Protein AF-A0A7C6S8N1-F1 (afdb_monomer)

Secondary structure (DSSP, 8-state):
-TTTSHHHHHHHT--HHHHHHHHHHHHHHHHHHTT-HHHHHHHHHTT---HHHHHHHHHHHHHHHHHHHHHHHT-

Sequence (75 aa):
MDKMFNPFLTQLGVPMGLWAAILLIGSQMTSFAYPGADMLGQMGLARSKDIKSMIKLGLTIVAATVAYVLVLSLF

pLDDT: mean 80.91, std 7.1, range [51.28, 89.81]

Foldseek 3Di:
DCVPCVVVCVVVVHDPVLVVLCVVCVVCLVCLQAPDPVNVVVCVVVVHPPRVVSNVRSVVVSVVSVVVSVVVVVD

Radius of gyration: 16.4 Å; Cα contacts (8 Å, |Δi|>4): 30; chains: 1; bounding box: 39×20×39 Å

Solvent-accessible surface area (backbone atoms only — not comparable to full-atom values): 4364 Å² total; per-residue (Å²): 111,78,80,77,48,40,74,58,34,63,73,71,67,55,55,68,68,61,52,51,52,51,49,62,50,59,72,49,39,62,62,44,38,42,81,41,74,67,55,50,50,53,29,58,76,68,73,54,83,61,59,69,60,51,34,53,50,16,46,50,50,44,54,51,52,52,50,50,52,55,57,58,72,77,110

Mean predicted aligned error: 7.24 Å

Structure (mmCIF, N/CA/C/O backbone):
data_AF-A0A7C6S8N1-F1
#
_entry.id   AF-A0A7C6S8N1-F1
#
loop_
_atom_site.group_PDB
_atom_site.id
_atom_site.type_symbol
_atom_site.label_atom_id
_atom_site.label_alt_id
_atom_site.label_comp_id
_atom_site.label_asym_id
_atom_site.label_entity_id
_atom_site.label_seq_id
_atom_site.pdbx_PDB_ins_code
_atom_site.Cartn_x
_atom_site.Cartn_y
_atom_site.Cartn_z
_atom_site.occupancy
_atom_site.B_iso_or_equiv
_atom_site.auth_seq_id
_atom_site.auth_comp_id
_atom_site.auth_asym_id
_atom_site.auth_atom_id
_atom_site.pdbx_PDB_model_num
ATOM 1 N N . MET A 1 1 ? 3.801 0.913 19.670 1.00 51.28 1 MET A N 1
ATOM 2 C CA . MET A 1 1 ? 2.981 1.753 18.766 1.00 51.28 1 MET A CA 1
ATOM 3 C C . MET A 1 1 ? 1.543 1.919 19.266 1.00 51.28 1 MET A C 1
ATOM 5 O O . MET A 1 1 ? 0.990 2.997 19.079 1.00 51.28 1 MET A O 1
ATOM 9 N N . ASP A 1 2 ? 1.007 0.969 20.044 1.00 54.06 2 ASP A N 1
ATOM 10 C CA . ASP A 1 2 ? -0.299 1.042 20.748 1.00 54.06 2 ASP A CA 1
ATOM 11 C C . ASP A 1 2 ? -0.479 2.175 21.763 1.00 54.06 2 ASP A C 1
ATOM 13 O O . ASP A 1 2 ? -1.520 2.287 22.396 1.00 54.06 2 ASP A O 1
ATOM 17 N N . LYS A 1 3 ? 0.534 3.012 21.977 1.00 60.22 3 LYS A N 1
ATOM 18 C CA . LYS A 1 3 ? 0.430 4.185 22.854 1.00 60.22 3 LYS A CA 1
ATOM 19 C C . LYS A 1 3 ? 0.365 5.499 22.080 1.00 60.22 3 LYS A C 1
ATOM 21 O O . LYS A 1 3 ? -0.081 6.488 22.640 1.00 60.22 3 LYS A O 1
ATOM 26 N N . MET A 1 4 ? 0.789 5.511 20.810 1.00 72.94 4 MET A N 1
ATOM 27 C CA . MET A 1 4 ? 0.823 6.733 19.994 1.00 72.94 4 MET A CA 1
ATOM 28 C C . MET A 1 4 ? -0.467 6.926 19.194 1.00 72.94 4 MET A C 1
ATOM 30 O O . MET A 1 4 ? -0.988 8.032 19.154 1.00 72.94 4 MET A O 1
ATOM 34 N N . PHE A 1 5 ? -1.007 5.854 18.602 1.00 77.25 5 PHE A N 1
ATOM 35 C CA . PHE A 1 5 ? -2.180 5.944 17.717 1.00 77.25 5 PHE A CA 1
ATOM 36 C C . PHE A 1 5 ? -3.468 5.382 18.327 1.00 77.25 5 PHE A C 1
ATOM 38 O O . PHE A 1 5 ? -4.554 5.689 17.85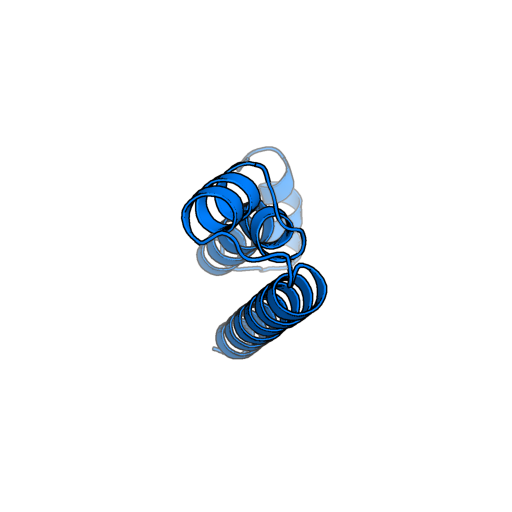7 1.00 77.25 5 PHE A O 1
ATOM 45 N N . ASN A 1 6 ? -3.381 4.609 19.409 1.00 74.94 6 ASN A N 1
ATOM 46 C CA . ASN A 1 6 ? -4.536 3.963 20.041 1.00 74.94 6 ASN A CA 1
ATOM 47 C C . ASN A 1 6 ? -5.641 4.937 20.517 1.00 74.94 6 ASN A C 1
ATOM 49 O O . ASN A 1 6 ? -6.808 4.672 20.227 1.00 74.94 6 ASN A O 1
ATOM 53 N N . PRO A 1 7 ? -5.340 6.107 21.127 1.00 7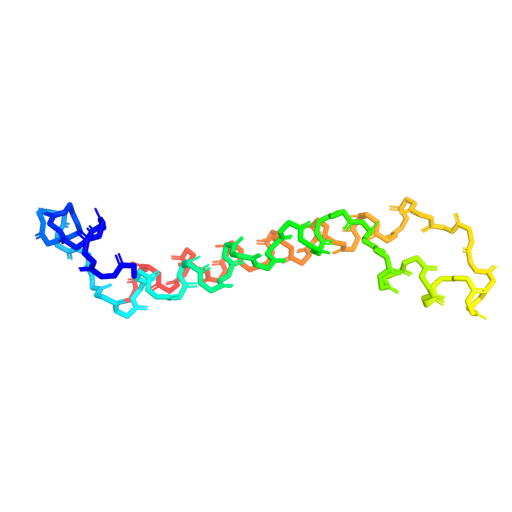9.50 7 PRO A N 1
ATOM 54 C CA . PRO A 1 7 ? -6.384 7.075 21.487 1.00 79.50 7 PRO A CA 1
ATOM 55 C C . PRO A 1 7 ? -7.130 7.636 20.266 1.00 79.50 7 PRO A C 1
ATOM 57 O O . PRO A 1 7 ? -8.312 7.939 20.342 1.00 79.50 7 PRO A O 1
ATOM 60 N N . PHE A 1 8 ? -6.445 7.758 19.127 1.00 81.31 8 PHE A N 1
ATOM 61 C CA . PHE A 1 8 ? -7.019 8.257 17.877 1.00 81.31 8 PHE A CA 1
ATOM 62 C C . PHE A 1 8 ? -7.837 7.176 17.152 1.00 81.31 8 PHE A C 1
ATOM 64 O O . PHE A 1 8 ? -8.929 7.433 16.652 1.00 81.31 8 PHE A O 1
ATOM 71 N N . LEU A 1 9 ? -7.344 5.938 17.145 1.00 80.00 9 LEU A N 1
ATOM 72 C CA . LEU A 1 9 ? -8.005 4.804 16.493 1.00 80.00 9 LEU A CA 1
ATOM 73 C C . LEU A 1 9 ? -9.281 4.380 17.219 1.00 80.00 9 LEU A C 1
ATOM 75 O O . LEU A 1 9 ? -10.269 4.046 16.570 1.00 80.00 9 LEU A O 1
ATOM 79 N N . THR A 1 10 ? -9.278 4.445 18.552 1.00 78.88 10 THR A N 1
ATOM 80 C CA . THR A 1 10 ? -10.475 4.199 19.370 1.00 78.88 10 THR A CA 1
ATOM 81 C C . THR A 1 10 ? -11.551 5.261 19.145 1.00 78.88 10 THR A C 1
ATOM 83 O O . THR A 1 10 ? -12.728 4.917 19.130 1.00 78.88 10 THR A O 1
ATOM 86 N N . GLN A 1 11 ? -11.174 6.519 18.882 1.00 82.56 11 GLN A N 1
ATOM 87 C CA . GLN A 1 11 ? -12.118 7.577 18.496 1.00 82.56 11 GLN A CA 1
ATOM 88 C C . GLN A 1 11 ? -12.718 7.374 17.099 1.00 82.56 11 GLN A C 1
ATOM 90 O O . GLN A 1 1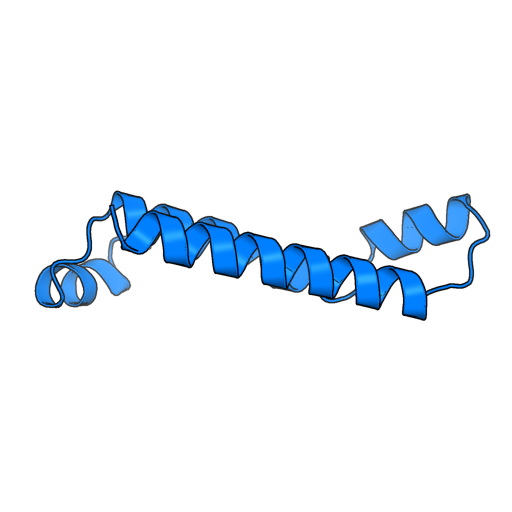1 ? -13.899 7.653 16.909 1.00 82.56 11 GLN A O 1
ATOM 95 N N . LEU A 1 12 ? -11.944 6.872 16.129 1.00 82.56 12 LEU A N 1
ATOM 96 C CA . LEU A 1 12 ? -12.465 6.540 14.794 1.00 82.56 12 LEU A CA 1
ATOM 97 C C . LEU A 1 12 ? -13.216 5.195 14.739 1.00 82.56 12 LEU A C 1
ATOM 99 O O . LEU A 1 12 ? -13.779 4.866 13.698 1.00 82.56 12 LEU A O 1
ATOM 103 N N . GLY A 1 13 ? -13.205 4.399 15.813 1.00 82.19 13 GLY A N 1
ATOM 104 C CA . GLY A 1 13 ? -13.800 3.059 15.817 1.00 82.19 13 GLY A CA 1
ATOM 105 C C . GLY A 1 13 ? -13.072 2.055 14.915 1.00 82.19 13 GLY A C 1
ATOM 106 O O . GLY A 1 13 ? -13.674 1.075 14.482 1.00 82.19 13 GLY A O 1
ATOM 107 N N . VAL A 1 14 ? -11.788 2.281 14.612 1.00 82.25 14 VAL A N 1
ATOM 108 C CA . VAL A 1 14 ? -11.006 1.388 13.744 1.00 82.25 14 VAL A CA 1
ATOM 109 C C . VAL A 1 14 ? -10.600 0.133 14.523 1.00 82.25 14 VAL A C 1
ATOM 111 O O . VAL A 1 14 ? -9.957 0.252 15.572 1.00 82.25 14 VAL A O 1
ATOM 114 N N . PRO A 1 15 ? -10.890 -1.079 14.014 1.00 84.00 15 PRO A N 1
ATOM 115 C CA . PRO A 1 15 ? -10.432 -2.314 14.634 1.00 84.00 15 PRO A CA 1
ATOM 116 C C . PRO A 1 15 ? -8.901 -2.378 14.696 1.00 84.00 15 PRO A C 1
ATOM 118 O O . PRO A 1 15 ? -8.210 -2.175 13.696 1.00 84.00 15 PRO A O 1
ATOM 121 N N . MET A 1 16 ? -8.360 -2.753 15.856 1.00 81.81 16 MET A N 1
ATOM 122 C CA . MET A 1 16 ? -6.910 -2.883 16.062 1.00 81.81 16 MET A CA 1
ATOM 123 C C . MET A 1 16 ? -6.239 -3.875 15.094 1.00 81.81 16 MET A C 1
ATOM 125 O O . MET A 1 16 ? -5.089 -3.675 14.709 1.00 81.81 16 MET A O 1
ATOM 129 N N . GLY A 1 17 ? -6.960 -4.913 14.651 1.00 82.06 17 GLY A N 1
ATOM 130 C CA . GLY A 1 17 ? -6.468 -5.857 13.642 1.00 82.06 17 GLY A CA 1
ATOM 131 C C . GLY A 1 17 ? -6.258 -5.216 12.264 1.00 82.06 17 GLY A C 1
ATOM 132 O O . GLY A 1 17 ? -5.229 -5.448 11.631 1.00 82.06 17 GLY A O 1
ATOM 133 N N . LEU A 1 18 ? -7.183 -4.350 11.834 1.00 83.69 18 LEU A N 1
ATOM 134 C CA . LEU A 1 18 ? -7.065 -3.606 10.577 1.00 83.69 18 LEU A CA 1
ATOM 135 C C . LEU A 1 18 ? -5.901 -2.609 10.649 1.00 83.69 18 LEU A C 1
ATOM 137 O O . LEU A 1 18 ? -5.105 -2.503 9.718 1.00 83.69 18 LEU A O 1
ATOM 141 N N . TRP A 1 19 ? -5.749 -1.931 11.788 1.00 85.31 19 TRP A N 1
ATOM 142 C CA . TRP A 1 19 ? -4.627 -1.025 12.025 1.00 85.31 19 TRP A CA 1
ATOM 143 C C . TRP A 1 19 ? -3.269 -1.735 11.972 1.00 85.31 19 TRP A C 1
ATOM 145 O O . TRP A 1 19 ? -2.341 -1.254 11.318 1.00 85.31 19 TRP A O 1
ATOM 155 N N . ALA A 1 20 ? -3.154 -2.903 12.610 1.00 85.31 20 ALA A N 1
ATOM 156 C CA . ALA A 1 20 ? -1.940 -3.710 12.556 1.00 85.31 20 ALA A CA 1
ATOM 157 C C . ALA A 1 20 ? -1.601 -4.126 11.115 1.00 85.31 20 ALA A C 1
ATOM 159 O O . ALA A 1 20 ? -0.446 -4.015 10.706 1.00 85.31 20 ALA A O 1
ATOM 160 N N . ALA A 1 21 ? -2.599 -4.533 10.322 1.00 84.62 21 ALA A N 1
ATOM 161 C CA . ALA A 1 21 ? -2.407 -4.877 8.914 1.00 84.62 21 ALA A CA 1
ATOM 162 C C . ALA A 1 21 ? -1.904 -3.680 8.086 1.00 84.62 21 ALA A C 1
ATOM 164 O O . ALA A 1 21 ? -0.929 -3.813 7.345 1.00 84.62 21 ALA A O 1
ATOM 165 N N . ILE A 1 22 ? -2.509 -2.499 8.258 1.00 86.38 22 ILE A N 1
ATOM 166 C CA . ILE A 1 22 ? -2.091 -1.263 7.577 1.00 86.38 22 ILE A CA 1
ATOM 167 C C . ILE A 1 22 ? -0.640 -0.914 7.919 1.00 86.38 22 ILE A C 1
ATOM 169 O O . ILE A 1 22 ? 0.139 -0.590 7.024 1.00 86.38 22 ILE A O 1
ATOM 173 N N . LEU A 1 23 ? -0.257 -1.006 9.194 1.00 86.19 23 LEU A N 1
ATOM 174 C CA . LEU A 1 23 ? 1.105 -0.700 9.629 1.00 86.19 23 LEU A CA 1
ATOM 175 C C . LEU A 1 23 ? 2.140 -1.677 9.069 1.00 86.19 23 LEU A C 1
ATOM 177 O O . LEU A 1 23 ? 3.181 -1.235 8.585 1.00 86.19 23 LEU A O 1
ATOM 181 N N . LEU A 1 24 ? 1.861 -2.982 9.115 1.00 86.50 24 LEU A N 1
ATOM 182 C CA . LEU A 1 24 ? 2.769 -4.012 8.601 1.00 86.50 24 LEU A CA 1
ATOM 183 C C . LEU A 1 24 ? 2.991 -3.870 7.093 1.00 86.50 24 LEU A C 1
ATOM 185 O O . LEU A 1 24 ? 4.110 -4.009 6.602 1.00 86.50 24 LEU A O 1
ATOM 189 N N . ILE A 1 25 ? 1.928 -3.566 6.351 1.00 85.94 25 ILE A N 1
ATOM 190 C CA . ILE A 1 25 ? 2.010 -3.364 4.904 1.00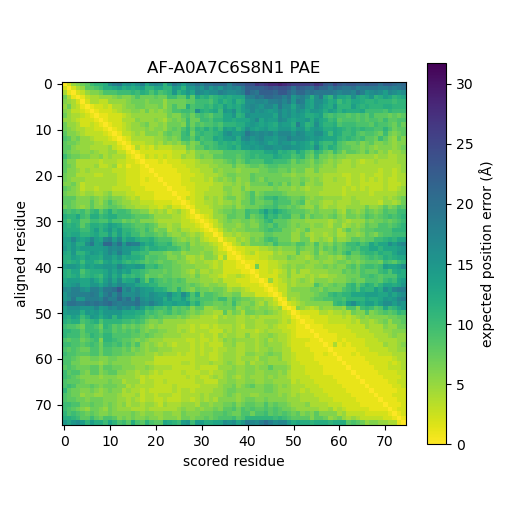 85.94 25 ILE A CA 1
ATOM 191 C C . ILE A 1 25 ? 2.726 -2.040 4.606 1.00 85.94 25 ILE A C 1
ATOM 193 O O . ILE A 1 25 ? 3.636 -1.996 3.777 1.00 85.94 25 ILE A O 1
ATOM 197 N N . GLY A 1 26 ? 2.385 -0.973 5.330 1.00 82.88 26 GLY A N 1
ATOM 198 C CA . GLY A 1 26 ? 2.999 0.347 5.197 1.00 82.88 26 GLY A CA 1
ATOM 199 C C . GLY A 1 26 ? 4.502 0.364 5.474 1.00 82.88 26 GLY A C 1
ATOM 200 O O . GLY A 1 26 ? 5.232 1.045 4.756 1.00 82.88 26 GLY A O 1
ATOM 201 N N . SER A 1 27 ? 4.985 -0.405 6.455 1.00 84.31 27 SER A N 1
ATOM 202 C CA . SER A 1 27 ? 6.407 -0.411 6.823 1.00 84.31 27 SER A CA 1
ATOM 203 C C . SER A 1 27 ? 7.306 -1.018 5.746 1.00 84.31 27 SER A C 1
ATOM 205 O O . SER A 1 27 ? 8.460 -0.616 5.625 1.00 84.31 27 SER A O 1
ATOM 207 N N . GLN A 1 28 ? 6.785 -1.962 4.955 1.00 78.88 28 GLN A N 1
ATOM 208 C CA . GLN A 1 28 ? 7.556 -2.669 3.929 1.00 78.88 28 GLN A CA 1
ATOM 209 C C . GLN A 1 28 ? 7.277 -2.168 2.505 1.00 78.88 28 GLN A C 1
ATOM 211 O O . GLN A 1 28 ? 8.096 -2.394 1.615 1.00 78.88 28 GLN A O 1
ATOM 216 N N . MET A 1 29 ? 6.161 -1.468 2.261 1.00 78.69 29 MET A N 1
ATOM 217 C CA . MET A 1 29 ? 5.757 -1.038 0.912 1.00 78.69 29 MET A CA 1
ATOM 218 C C . MET A 1 29 ? 6.807 -0.179 0.198 1.00 78.69 29 MET A C 1
ATOM 220 O O . MET A 1 29 ? 7.065 -0.376 -0.989 1.00 78.69 29 MET A O 1
ATOM 224 N N . THR A 1 30 ? 7.448 0.752 0.902 1.00 74.31 30 THR A N 1
ATOM 225 C CA . THR A 1 30 ? 8.480 1.628 0.322 1.00 74.31 30 THR A CA 1
ATOM 226 C C . THR A 1 30 ? 9.734 0.865 -0.088 1.00 74.31 30 THR A C 1
ATOM 228 O O . THR A 1 30 ? 10.356 1.226 -1.087 1.00 74.31 30 THR A O 1
ATOM 231 N N . SER A 1 31 ? 10.059 -0.223 0.617 1.00 71.44 31 SER A N 1
ATOM 232 C CA . SER A 1 31 ? 11.178 -1.105 0.273 1.00 71.44 31 SER A CA 1
ATOM 233 C C . SER A 1 31 ? 10.932 -1.912 -1.005 1.00 71.44 31 SER A C 1
ATOM 235 O O . SER A 1 31 ? 11.894 -2.367 -1.616 1.00 71.44 31 SER A O 1
ATOM 237 N N . PHE A 1 32 ? 9.669 -2.101 -1.404 1.00 69.25 32 PHE A N 1
ATOM 238 C CA . PHE A 1 32 ? 9.310 -2.747 -2.669 1.00 69.25 32 PHE A CA 1
ATOM 239 C C . PHE A 1 32 ? 9.136 -1.742 -3.811 1.00 69.25 32 PHE A C 1
ATOM 241 O O . PHE A 1 32 ? 9.454 -2.064 -4.951 1.00 69.25 32 PHE A O 1
ATOM 248 N N . ALA A 1 33 ? 8.649 -0.527 -3.527 1.00 72.31 33 ALA A N 1
ATOM 249 C CA . ALA A 1 33 ? 8.431 0.517 -4.533 1.00 72.31 33 ALA A CA 1
ATOM 250 C C . ALA A 1 33 ? 9.735 0.992 -5.190 1.00 72.31 33 ALA A C 1
ATOM 252 O O . ALA A 1 33 ? 9.780 1.231 -6.399 1.00 72.31 33 ALA A O 1
ATOM 253 N N . TYR A 1 34 ? 10.788 1.136 -4.383 1.00 75.62 34 TYR A N 1
ATOM 254 C CA . TYR A 1 34 ? 12.106 1.546 -4.842 1.00 75.62 34 TYR A CA 1
ATOM 255 C C . TYR A 1 34 ? 13.103 0.403 -4.665 1.00 75.62 34 TYR A C 1
ATOM 257 O O . TYR A 1 34 ? 13.162 -0.178 -3.582 1.00 75.62 34 TYR A O 1
ATOM 265 N N . PRO A 1 35 ? 13.913 0.093 -5.695 1.00 71.19 35 PRO A N 1
ATOM 266 C CA . PRO A 1 35 ? 14.909 -0.961 -5.605 1.00 71.19 35 PRO A CA 1
ATOM 267 C C . PRO A 1 35 ? 15.954 -0.599 -4.545 1.00 71.19 35 PRO A C 1
ATOM 269 O O . PRO A 1 35 ? 16.817 0.252 -4.762 1.00 71.19 35 PRO A O 1
ATOM 272 N N . GLY A 1 36 ? 15.836 -1.232 -3.377 1.00 77.50 36 GLY A N 1
ATOM 273 C CA . GLY A 1 36 ? 16.790 -1.119 -2.279 1.00 77.50 36 GLY A CA 1
ATOM 274 C C . GLY A 1 36 ? 18.059 -1.942 -2.514 1.00 77.50 36 GLY A C 1
ATOM 275 O O . GLY A 1 36 ? 18.240 -2.570 -3.558 1.00 77.50 36 GLY A O 1
ATOM 276 N N . ALA A 1 37 ? 18.936 -1.974 -1.507 1.00 71.88 37 ALA A N 1
ATOM 277 C CA . ALA A 1 37 ? 20.208 -2.699 -1.570 1.00 71.88 37 ALA A CA 1
ATOM 278 C C . ALA A 1 37 ? 20.041 -4.199 -1.887 1.00 71.88 37 ALA A C 1
ATOM 280 O O . ALA A 1 37 ? 20.858 -4.761 -2.610 1.00 71.88 37 ALA A O 1
ATOM 281 N N . ASP A 1 38 ? 18.962 -4.822 -1.405 1.00 78.12 38 ASP A N 1
ATOM 282 C CA . ASP A 1 38 ? 18.666 -6.237 -1.653 1.00 78.12 38 ASP A CA 1
ATOM 283 C C . ASP A 1 38 ? 18.318 -6.512 -3.129 1.00 78.12 38 ASP A C 1
ATOM 285 O O . ASP A 1 38 ? 18.965 -7.327 -3.789 1.00 78.12 38 ASP A O 1
ATOM 289 N N . MET A 1 39 ? 17.380 -5.745 -3.703 1.00 79.31 39 MET A N 1
ATOM 290 C CA . MET A 1 39 ? 17.025 -5.857 -5.126 1.00 79.31 39 MET A CA 1
ATOM 291 C C . MET A 1 39 ? 18.212 -5.529 -6.038 1.00 79.31 39 MET A C 1
ATOM 293 O O . MET A 1 39 ? 18.432 -6.223 -7.029 1.00 79.31 39 MET A O 1
ATOM 297 N N . LEU A 1 40 ? 19.015 -4.515 -5.699 1.00 79.62 40 LEU A N 1
ATOM 298 C CA . LEU A 1 40 ? 20.222 -4.168 -6.456 1.00 79.62 40 LEU A CA 1
ATOM 299 C C . LEU A 1 40 ? 21.291 -5.268 -6.388 1.00 79.62 40 LEU A C 1
ATOM 301 O O . LEU A 1 40 ? 21.931 -5.553 -7.400 1.00 79.62 40 LEU A O 1
ATOM 305 N N . GLY A 1 41 ? 21.458 -5.917 -5.233 1.00 80.94 41 GLY A N 1
ATOM 306 C CA . GLY A 1 41 ? 22.356 -7.060 -5.068 1.00 80.94 41 GLY A CA 1
ATOM 307 C C . GLY A 1 41 ? 21.963 -8.229 -5.971 1.00 80.94 41 GLY A C 1
ATOM 308 O O . GLY A 1 41 ? 22.794 -8.731 -6.731 1.00 80.94 41 GLY A O 1
ATOM 309 N N . GLN A 1 42 ? 20.681 -8.605 -5.972 1.00 82.56 42 GLN A N 1
ATOM 310 C CA . GLN A 1 42 ? 20.163 -9.676 -6.831 1.00 82.56 42 GLN A CA 1
ATOM 311 C C . GLN A 1 42 ? 20.250 -9.325 -8.324 1.00 82.56 42 GLN A C 1
ATOM 313 O O . GLN A 1 42 ? 20.635 -10.163 -9.140 1.00 82.56 42 GLN A O 1
ATOM 318 N N . MET A 1 43 ? 19.974 -8.072 -8.698 1.00 85.94 43 MET A N 1
ATOM 319 C CA . MET A 1 43 ? 20.163 -7.595 -10.073 1.00 85.94 43 MET A CA 1
ATOM 320 C C . MET A 1 43 ? 21.631 -7.664 -10.519 1.00 85.94 43 MET A C 1
ATOM 322 O O . MET A 1 43 ? 21.905 -8.038 -11.661 1.00 85.94 43 MET A O 1
ATOM 326 N N . GLY A 1 44 ? 22.570 -7.339 -9.624 1.00 83.00 44 GLY A N 1
ATOM 327 C CA . GLY A 1 44 ? 24.009 -7.441 -9.866 1.00 83.00 44 GLY A CA 1
ATOM 328 C C . GLY A 1 44 ? 24.458 -8.879 -10.122 1.00 83.00 44 GLY A C 1
ATOM 329 O O . GLY A 1 44 ? 25.173 -9.132 -11.094 1.00 83.00 44 GLY A O 1
ATOM 330 N N . LEU A 1 45 ? 23.967 -9.831 -9.321 1.00 85.25 45 LEU A N 1
ATOM 331 C CA . LEU A 1 45 ? 24.193 -11.266 -9.531 1.00 85.25 45 LEU A CA 1
ATOM 332 C C . LEU A 1 45 ? 23.604 -11.746 -10.866 1.00 85.25 45 LEU A C 1
ATOM 334 O O . LEU A 1 45 ? 24.254 -12.484 -11.605 1.00 85.25 45 LEU A O 1
ATOM 338 N N . ALA A 1 46 ? 22.411 -11.265 -11.220 1.00 84.69 46 ALA A N 1
ATOM 339 C CA . ALA A 1 46 ? 21.743 -11.578 -12.481 1.00 84.69 46 ALA A CA 1
ATOM 340 C C . ALA A 1 46 ? 22.339 -10.852 -13.707 1.00 84.69 46 ALA A C 1
ATOM 342 O O . ALA A 1 46 ? 21.879 -11.077 -14.826 1.00 84.69 46 ALA A O 1
ATOM 343 N N . ARG A 1 47 ? 23.336 -9.967 -13.528 1.00 80.88 47 ARG A N 1
ATOM 344 C CA . ARG A 1 47 ? 23.855 -9.056 -14.571 1.00 80.88 47 ARG A CA 1
ATOM 345 C C . ARG A 1 47 ? 22.752 -8.269 -15.301 1.00 80.88 47 ARG A C 1
ATOM 347 O O . ARG A 1 47 ? 22.907 -7.908 -16.468 1.00 80.88 47 ARG A O 1
ATOM 354 N N . SER A 1 48 ? 21.652 -7.959 -14.618 1.00 77.12 48 SER A N 1
ATOM 355 C CA . SER A 1 48 ? 20.550 -7.189 -15.195 1.00 77.12 48 SER A CA 1
ATOM 356 C C . SER A 1 48 ? 20.741 -5.693 -14.945 1.00 77.12 48 SER A C 1
ATOM 358 O O . SER A 1 48 ? 21.007 -5.265 -13.824 1.00 77.12 48 SER A O 1
ATOM 360 N N . LYS A 1 49 ? 20.578 -4.882 -15.997 1.00 77.75 49 LYS A N 1
ATOM 361 C CA . LYS A 1 49 ? 20.565 -3.409 -15.917 1.00 77.75 49 LYS A CA 1
ATOM 362 C C . LYS A 1 49 ? 19.146 -2.827 -15.967 1.00 77.75 49 L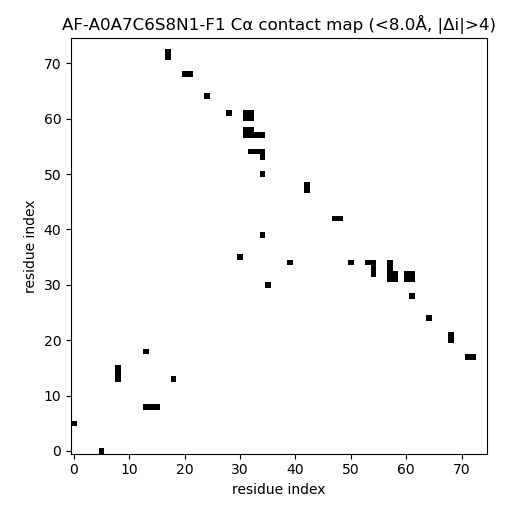YS A C 1
ATOM 364 O O . LYS A 1 49 ? 18.983 -1.607 -15.981 1.00 77.75 49 LYS A O 1
ATOM 369 N N . ASP A 1 50 ? 18.115 -3.674 -15.959 1.00 80.81 50 ASP A N 1
ATOM 370 C CA . ASP A 1 50 ? 16.722 -3.275 -16.191 1.00 80.81 50 ASP A CA 1
ATOM 371 C C . ASP A 1 50 ? 16.028 -2.739 -14.932 1.00 80.81 50 ASP A C 1
ATOM 373 O O . ASP A 1 50 ? 14.997 -3.238 -14.477 1.00 80.81 50 ASP A O 1
ATOM 377 N N . ILE A 1 51 ? 16.573 -1.651 -14.383 1.00 79.44 51 ILE A N 1
ATOM 378 C CA . ILE A 1 51 ? 16.041 -0.975 -13.189 1.00 79.44 51 ILE A CA 1
ATOM 379 C C . ILE A 1 51 ? 14.607 -0.478 -13.430 1.00 79.44 51 ILE A C 1
ATOM 381 O O . ILE A 1 51 ? 13.760 -0.557 -12.544 1.00 79.44 51 ILE A O 1
ATOM 385 N N . LYS A 1 52 ? 14.291 -0.020 -14.651 1.00 80.56 52 LYS A N 1
ATOM 386 C CA . LYS A 1 52 ? 12.936 0.439 -15.006 1.00 80.56 52 LYS A CA 1
ATOM 387 C C . LYS A 1 52 ? 11.890 -0.669 -14.860 1.00 80.56 52 LYS A C 1
ATOM 389 O O . LYS A 1 52 ? 10.788 -0.397 -14.390 1.00 80.56 52 LYS A O 1
ATOM 394 N N . SER A 1 53 ? 12.217 -1.895 -15.263 1.00 81.38 53 SER A N 1
ATOM 395 C CA . SER A 1 53 ? 11.306 -3.040 -15.156 1.00 81.38 53 SER A CA 1
ATOM 396 C C . SER A 1 53 ? 11.097 -3.447 -13.698 1.00 81.38 53 SER A C 1
ATOM 398 O O . SER A 1 53 ? 9.972 -3.738 -13.303 1.00 81.38 53 SER A O 1
ATOM 400 N N . MET A 1 54 ? 12.147 -3.363 -12.878 1.00 83.06 54 MET A N 1
ATOM 401 C CA . MET A 1 54 ? 12.058 -3.617 -11.438 1.00 83.06 54 MET A CA 1
ATOM 402 C C . MET A 1 54 ? 11.212 -2.577 -10.702 1.00 83.06 54 MET A C 1
ATOM 404 O O . MET A 1 54 ? 10.380 -2.949 -9.883 1.00 83.06 54 MET A O 1
ATOM 408 N N . ILE A 1 55 ? 11.331 -1.291 -11.048 1.00 84.94 55 ILE A N 1
ATOM 409 C CA . ILE A 1 55 ? 10.480 -0.236 -10.470 1.00 84.94 55 ILE A CA 1
ATOM 410 C C . ILE A 1 55 ? 9.008 -0.445 -10.850 1.00 84.94 55 ILE A C 1
ATOM 412 O O . ILE A 1 55 ? 8.128 -0.311 -10.003 1.00 84.94 55 ILE A O 1
ATOM 416 N N . LYS A 1 56 ? 8.716 -0.807 -12.108 1.00 84.56 56 LYS A N 1
ATOM 417 C CA . LYS A 1 56 ? 7.340 -1.122 -12.533 1.00 84.56 56 LYS A CA 1
ATOM 418 C C . LYS A 1 56 ? 6.760 -2.290 -11.738 1.00 84.56 56 LYS A C 1
ATOM 420 O O . LYS A 1 56 ? 5.607 -2.220 -11.320 1.00 84.56 56 LYS A O 1
ATOM 425 N N . LEU A 1 57 ? 7.552 -3.338 -11.515 1.00 85.06 57 LEU A N 1
ATOM 426 C CA . LEU A 1 57 ? 7.151 -4.490 -10.711 1.00 85.06 57 LEU A CA 1
ATOM 427 C C . LEU A 1 57 ? 6.907 -4.088 -9.251 1.00 85.06 57 LEU A C 1
ATOM 429 O O . LEU A 1 57 ? 5.857 -4.412 -8.703 1.00 85.06 57 LEU A O 1
ATOM 433 N N . GLY A 1 58 ? 7.811 -3.304 -8.664 1.00 84.69 58 GLY A N 1
ATOM 434 C CA . GLY A 1 58 ? 7.673 -2.754 -7.317 1.00 84.69 58 GLY A CA 1
ATOM 435 C C . GLY A 1 58 ? 6.393 -1.940 -7.125 1.00 84.69 58 GLY A C 1
ATOM 436 O O . GLY A 1 58 ? 5.612 -2.202 -6.212 1.00 84.69 58 GLY A O 1
ATOM 437 N N . LEU A 1 59 ? 6.116 -1.008 -8.042 1.00 84.56 59 LEU A N 1
ATOM 438 C CA . LEU A 1 59 ? 4.881 -0.216 -8.048 1.00 84.56 59 LEU A CA 1
ATOM 439 C C . LEU A 1 59 ? 3.624 -1.071 -8.250 1.00 84.56 59 LEU A C 1
ATOM 441 O O . LEU A 1 59 ? 2.593 -0.790 -7.645 1.00 84.56 59 LEU A O 1
ATOM 445 N N . THR A 1 60 ? 3.704 -2.120 -9.070 1.00 86.69 60 THR A N 1
ATOM 446 C CA . THR A 1 60 ? 2.578 -3.042 -9.289 1.00 86.69 60 THR A CA 1
ATOM 447 C C . THR A 1 60 ? 2.250 -3.817 -8.015 1.00 86.69 60 THR A C 1
ATOM 449 O O . THR A 1 60 ? 1.078 -3.941 -7.664 1.00 86.69 60 THR A O 1
ATOM 452 N N . ILE A 1 61 ? 3.270 -4.285 -7.287 1.00 86.44 61 ILE A N 1
ATOM 453 C CA . ILE A 1 61 ? 3.085 -4.954 -5.995 1.00 86.44 61 ILE A CA 1
ATOM 454 C C . ILE A 1 61 ? 2.426 -3.994 -5.010 1.00 86.44 61 ILE A C 1
ATOM 456 O O . ILE A 1 61 ? 1.401 -4.349 -4.445 1.00 86.44 61 ILE A O 1
ATOM 460 N N . VAL A 1 62 ? 2.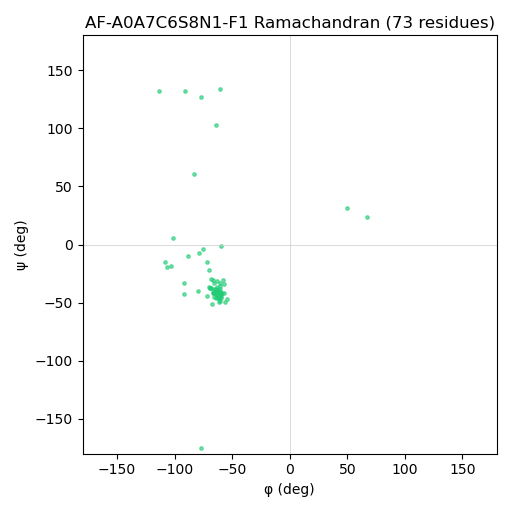943 -2.768 -4.872 1.00 87.25 62 VAL A N 1
ATOM 461 C CA . VAL A 1 62 ? 2.361 -1.738 -3.993 1.00 87.25 62 VAL A CA 1
ATOM 462 C C . VAL A 1 62 ? 0.887 -1.493 -4.314 1.00 87.25 62 VAL A C 1
ATOM 464 O O . VAL A 1 62 ? 0.058 -1.482 -3.407 1.00 87.25 62 VAL A O 1
ATOM 467 N N . ALA A 1 63 ? 0.535 -1.344 -5.593 1.00 88.00 63 ALA A N 1
ATOM 468 C CA . ALA A 1 63 ? -0.854 -1.162 -6.006 1.00 88.00 63 ALA A CA 1
ATOM 469 C C . ALA A 1 63 ? -1.739 -2.361 -5.614 1.00 88.00 63 ALA A C 1
ATOM 471 O O . ALA A 1 63 ? -2.851 -2.168 -5.120 1.00 88.00 63 ALA A O 1
ATOM 472 N N . ALA A 1 64 ? -1.240 -3.591 -5.775 1.00 89.50 64 ALA A N 1
ATOM 473 C CA . ALA A 1 64 ? -1.955 -4.802 -5.385 1.00 89.50 64 ALA A CA 1
ATOM 474 C C . ALA A 1 64 ? -2.153 -4.904 -3.861 1.00 89.50 64 ALA A C 1
ATOM 476 O O . ALA A 1 64 ? -3.250 -5.239 -3.413 1.00 89.50 64 ALA A O 1
ATOM 477 N N . THR A 1 65 ? -1.144 -4.570 -3.048 1.00 87.00 65 THR A N 1
ATOM 478 C CA . THR A 1 65 ? -1.275 -4.583 -1.581 1.00 87.00 65 THR A CA 1
ATOM 479 C C . THR A 1 65 ? -2.218 -3.496 -1.079 1.00 87.00 65 THR A C 1
ATOM 481 O O . THR A 1 65 ? -2.989 -3.746 -0.156 1.00 87.00 65 THR A O 1
ATOM 484 N N . VAL A 1 66 ? -2.215 -2.309 -1.696 1.00 87.44 66 VAL A N 1
ATOM 485 C CA . VAL A 1 66 ? -3.188 -1.250 -1.378 1.00 87.44 66 VAL A CA 1
ATOM 486 C C . VAL A 1 66 ? -4.609 -1.709 -1.702 1.00 87.44 66 VAL A C 1
ATOM 488 O O . VAL A 1 66 ? -5.501 -1.555 -0.870 1.00 87.44 66 VAL A O 1
ATOM 491 N N . ALA A 1 67 ? -4.825 -2.329 -2.866 1.00 89.81 67 ALA A N 1
ATOM 492 C CA . ALA A 1 67 ? -6.125 -2.890 -3.226 1.00 89.81 67 ALA A CA 1
ATOM 493 C C . ALA A 1 67 ? -6.582 -3.974 -2.235 1.00 89.81 67 ALA A C 1
ATOM 495 O O . ALA A 1 67 ? -7.742 -3.985 -1.832 1.00 89.81 67 ALA A O 1
ATOM 496 N N . TYR A 1 68 ? -5.669 -4.839 -1.783 1.00 88.44 68 TYR A N 1
ATOM 497 C CA . TYR A 1 68 ? -5.961 -5.845 -0.760 1.00 88.44 68 TYR A CA 1
ATOM 498 C C . TYR A 1 68 ? -6.428 -5.218 0.562 1.00 88.44 68 TYR A C 1
ATOM 500 O O . TYR A 1 68 ? -7.440 -5.643 1.113 1.00 88.44 68 TYR A O 1
ATOM 508 N N . VAL A 1 69 ? -5.742 -4.178 1.050 1.00 87.00 69 VAL A N 1
ATOM 509 C CA . VAL A 1 69 ? -6.137 -3.467 2.281 1.00 87.00 69 VAL A CA 1
ATOM 510 C C . VAL A 1 69 ? -7.491 -2.780 2.123 1.00 87.00 69 VAL A C 1
ATOM 512 O O . VAL A 1 69 ? -8.288 -2.798 3.057 1.00 87.00 69 VAL A O 1
ATOM 515 N N . LEU A 1 70 ? -7.778 -2.210 0.950 1.00 87.81 70 LEU A N 1
ATOM 516 C CA . LEU A 1 70 ? -9.083 -1.612 0.666 1.00 87.81 70 LEU A CA 1
ATOM 517 C C . LEU A 1 70 ? -10.200 -2.652 0.731 1.00 87.81 70 LEU A C 1
ATOM 519 O O . LEU A 1 70 ? -11.206 -2.413 1.390 1.00 87.81 70 LEU A O 1
ATOM 523 N N . VAL A 1 71 ? -10.011 -3.818 0.111 1.00 89.44 71 VAL A N 1
ATOM 524 C CA . VAL A 1 71 ? -10.982 -4.917 0.203 1.00 89.44 71 VAL A CA 1
ATOM 525 C C . VAL A 1 71 ? -11.138 -5.374 1.651 1.00 89.44 71 VAL A C 1
ATOM 527 O O . VAL A 1 71 ? -12.262 -5.509 2.116 1.00 89.44 71 VAL A O 1
ATOM 530 N N . LEU A 1 72 ? -10.035 -5.539 2.387 1.00 86.06 72 LEU A N 1
ATOM 531 C CA . LEU A 1 72 ? -10.062 -5.917 3.801 1.00 86.06 72 LEU A CA 1
ATOM 532 C C . LEU A 1 72 ? -10.805 -4.891 4.668 1.00 86.06 72 LEU A C 1
ATOM 534 O O . LEU A 1 72 ? -11.442 -5.280 5.632 1.00 86.06 72 LEU A O 1
ATOM 538 N N . SER A 1 73 ? -10.750 -3.601 4.330 1.00 84.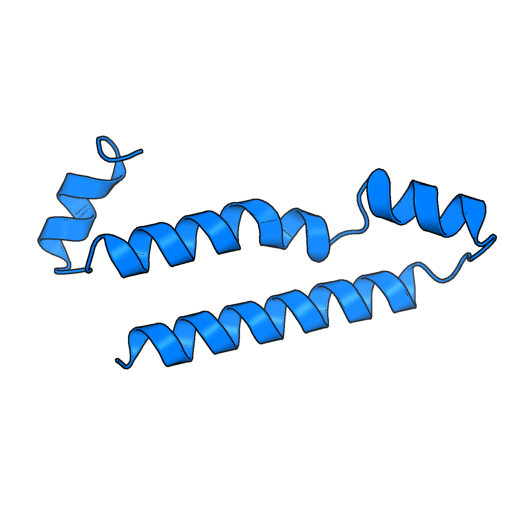19 73 SER A N 1
ATOM 539 C CA . SER A 1 73 ? -11.456 -2.550 5.075 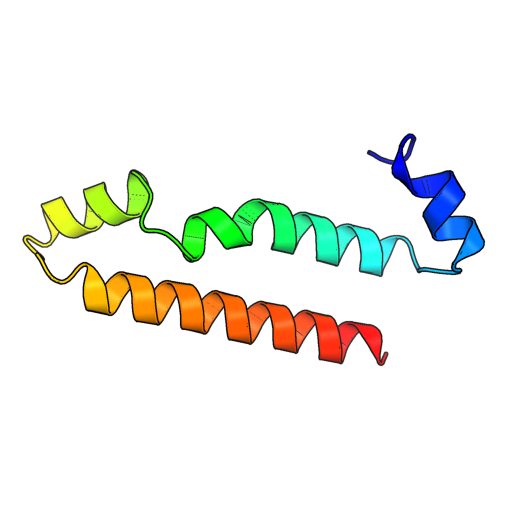1.00 84.19 73 SER A CA 1
ATOM 540 C C . SER A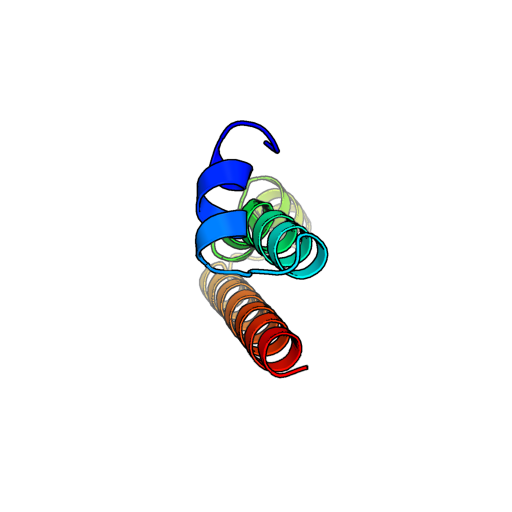 1 73 ? -12.978 -2.552 4.888 1.00 84.19 73 SER A C 1
ATOM 542 O O . SER A 1 73 ? -13.676 -1.882 5.644 1.00 84.19 73 SER A O 1
ATOM 544 N N . LEU A 1 74 ? -13.488 -3.267 3.878 1.00 83.56 74 LEU A N 1
ATOM 545 C CA . LEU A 1 74 ? -14.923 -3.393 3.601 1.00 83.56 74 LEU A CA 1
ATOM 546 C C . LEU A 1 74 ? -15.586 -4.555 4.361 1.00 83.56 74 LEU A C 1
ATOM 548 O O . LEU A 1 74 ? -16.813 -4.654 4.333 1.00 83.56 74 LEU A O 1
ATOM 552 N N . PHE A 1 75 ? -14.796 -5.422 5.002 1.00 75.38 75 PHE A N 1
ATOM 553 C CA . PHE A 1 75 ? -15.247 -6.572 5.790 1.00 75.38 75 PHE A CA 1
ATOM 554 C C . PHE A 1 75 ? -14.937 -6.370 7.276 1.00 75.38 75 PHE A C 1
ATOM 556 O O . PHE A 1 75 ? -15.752 -6.846 8.096 1.00 75.38 75 PHE A O 1
#

=== Feature glossary ===
The features interleaved in this record are:

— What the protein is —

Sequence gives the chain of amino acids in standard one-letter code (A=alanine, C=cysteine, …, Y=tyrosine), read N→C. It is the only feature that is directly encoded by the gene; all structural features are derived from the folded form of this sequence.

Database cross-references. InterPro integrates a dozen domain/family signature databases into unified entries with residue-range hits. GO terms attach function/process/location labels with evidence codes. CATH codes position the fold in a four-level structural taxonomy. Organism is the NCBI-taxonomy species name.

— Where its atoms are —

Atomic coordinates in PDBx/mmCIF format — the same representation the Protein Data Bank distributes. Each line of the _atom_site loop places one backbone atom in Cartesian space (units: ångströms, origin: arbitrary).

The six renders are orthographic views along the three Cartesian axes in both directions. Representation (cartoon, sticks, or surface) and color scheme (sequence-rainbow or by-chain) vary across proteins so the training set covers all the common visualization conventions.

— Local backbone conformation —

Eight-state secondary structure (DSSP): H is the canonical α-helix, G the tighter 3₁₀-helix, I the wider π-helix; E/B are β-structure, T and S are turns and bends, and '-' is everything else. DSSP derives these from the pattern of main-chain N–H···O=C hydrogen bonds, not from the sequence.

P-SEA three-state annotation labels each residue as helix, strand, or coil based purely on the geometry of the Cα trace. It serves as a fallback when the full backbone (and thus DSSP) is unavailable.

The φ/ψ torsion pair specifies the backbone conformation at each residue. φ rotates about the N–Cα bond, ψ about the Cα–C bond. Steric clashes forbid most of the (φ, ψ) plane — the allowed regions (α-helix basin, β-sheet basin, left-handed helix) are the Ramachandran-allowed regions.

— Global shape and packing —

The geometric summary reports three shape descriptors. Rg (radius of gyration) measures how spread out the Cα atoms are about their centre of mass; compact globular proteins have small Rg, elongated or unfolded ones large. Cα contacts (<8 Å, |i−j|>4) count long-range residue pairs in spatial proximity — high for tightly packed folds, near zero for rods or random coil. The bounding-box extents give the protein's footprint along x, y, z in Å.

Solvent-accessible surface area (SASA) is the area in Å² traced out by the centre of a 1.4 Å probe sphere (a water molecule) rolled over the protein's van der Waals surface (Shrake–Rupley / Lee–Richards construction). Buried residues have near-zero SASA; fully exposed residues can exceed 200 Å². The total SASA scales roughly with the number of surface residues.

The contact map is a binary N×N matrix image: pixel (i, j) is dark where Cα_i and Cα_j are within 8 Å and |i−j|>4. Because the |i−j|>4 filter removes local helical contacts, off-diagonal stripes parallel to the main diagonal indicate parallel β-sheets; stripes perpendicular to it indicate antiparallel β-sheets. The Ramachandran plot scatters every residue's (φ, ψ) pair against the sterically allowed regions. The PAE heatmap renders the predicted-aligned-error matrix.

— Structural neighborhood —

3Di is Foldseek's structural alphabet. Each residue is assigned one of twenty discrete states based on how its Cα sits relative to its spatial (not sequential) neighbors. Aligning 3Di strings finds structural homologs roughly as well as full 3D superposition, but orders of magnitude faster.

Nearest PDB neighbors are the top structural matches found by Foldseek when searching this structure against the entire Protein Data Bank. Each hit reports a TM-score (0 to 1; >0.5 almost always implies the same fold) and an E-value. These are *structural* homologs — they may share no detectable sequence similarity.

— Confidence and disorder —

For AlphaFold models, the B-factor field carries pLDDT — the model's own estimate of local accuracy on a 0–100 scale. Regions with pLDDT<50 should be treated as essentially unmodeled; they often correspond to intrinsically disordered segments.

Crystallographic B-factors measure how much each atom's electron density is smeared out, in Å². They rise in mobile loops and surface residues and fall in the buried interior. In AlphaFold models this column is repurposed to hold pLDDT instead.

Predicted aligned error is AlphaFold's pairwise confidence. Unlike pLDDT (per-residue), PAE is per-residue-pair and captures whether two parts of the structure are correctly placed relative to each other. Units are ångströms of expected positional error.